Protein AF-A0A8T3SN37-F1 (afdb_monomer_lite)

Sequence (88 aa):
MQVDIIPATGGPYFTTNIEDGVALADAPLRNSLVRGFPDLWDRVERRRGFMRETLGIDLHPDVLPLSNLPAFLPPFLLRPDLAMTLVG

Secondary structure (DSSP, 8-state):
-EEEE----SSSS----EEEEEEE--HHHHHHHHHH-HHHHHHHHHHHHHHHHTS--PPPTTEEE-SSSTT---TTTT-TTTTTPPP-

Structure (mmCIF, N/CA/C/O backbone):
data_AF-A0A8T3SN37-F1
#
_entry.id   AF-A0A8T3SN37-F1
#
loop_
_atom_site.group_PDB
_atom_site.id
_atom_site.type_symbol
_atom_site.label_atom_id
_atom_site.label_alt_id
_atom_site.label_comp_id
_atom_site.label_asym_id
_atom_site.label_entity_id
_atom_site.label_seq_id
_atom_site.pdbx_PDB_ins_code
_atom_site.Cartn_x
_atom_site.Cartn_y
_atom_site.Cartn_z
_atom_site.occupancy
_atom_site.B_iso_or_equiv
_atom_site.auth_seq_id
_atom_site.auth_comp_id
_atom_site.auth_asym_id
_atom_site.auth_atom_id
_atom_site.pdbx_PDB_model_num
ATOM 1 N N . MET A 1 1 ? -0.426 6.239 8.223 1.00 91.81 1 MET A N 1
ATOM 2 C CA . MET A 1 1 ? 1.000 6.024 7.894 1.00 91.81 1 MET A CA 1
ATOM 3 C C . MET A 1 1 ? 1.124 5.866 6.390 1.00 91.81 1 MET A C 1
ATOM 5 O O . MET A 1 1 ? 0.105 5.664 5.734 1.00 91.81 1 MET A O 1
ATOM 9 N N . GLN A 1 2 ? 2.337 5.954 5.858 1.00 93.25 2 GLN A N 1
ATOM 10 C CA . GLN A 1 2 ? 2.610 5.703 4.446 1.00 93.25 2 GLN A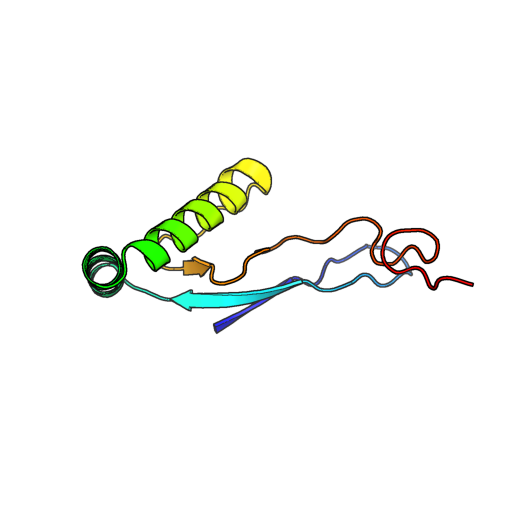 CA 1
ATOM 11 C C . GLN A 1 2 ? 3.492 4.459 4.309 1.00 93.25 2 GLN A C 1
ATOM 13 O O . GLN A 1 2 ? 4.291 4.164 5.199 1.00 93.25 2 GLN A O 1
ATOM 18 N N . VAL A 1 3 ? 3.319 3.745 3.205 1.00 92.69 3 VAL A N 1
ATOM 19 C CA . VAL A 1 3 ? 4.228 2.726 2.693 1.00 92.69 3 VAL A CA 1
ATOM 20 C C . VAL A 1 3 ? 4.944 3.302 1.474 1.00 92.69 3 VAL A C 1
ATOM 22 O O . VAL A 1 3 ? 4.306 3.916 0.619 1.00 92.69 3 VAL A O 1
ATOM 25 N N . ASP A 1 4 ? 6.253 3.086 1.406 1.00 94.19 4 ASP A N 1
ATOM 26 C CA . ASP A 1 4 ? 7.084 3.362 0.235 1.00 94.19 4 ASP A CA 1
ATOM 27 C C . ASP A 1 4 ? 7.766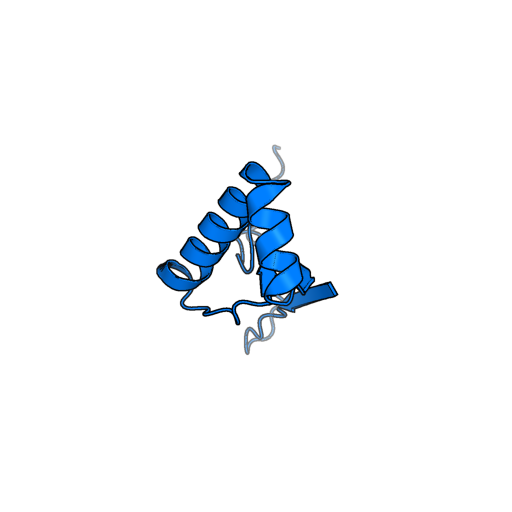 2.051 -0.171 1.00 94.19 4 ASP A C 1
ATOM 29 O O . ASP A 1 4 ? 8.465 1.426 0.635 1.00 94.19 4 ASP A O 1
ATOM 33 N N . ILE A 1 5 ? 7.496 1.592 -1.391 1.00 92.69 5 ILE A N 1
ATOM 34 C CA . ILE A 1 5 ? 8.163 0.440 -1.990 1.00 92.69 5 ILE A CA 1
ATOM 35 C C . ILE A 1 5 ? 9.051 0.982 -3.101 1.00 92.69 5 ILE A C 1
ATOM 37 O O . ILE A 1 5 ? 8.561 1.422 -4.143 1.00 92.69 5 ILE A O 1
ATOM 41 N N . ILE A 1 6 ? 10.360 0.890 -2.875 1.00 92.31 6 ILE A N 1
ATOM 42 C CA . ILE A 1 6 ? 11.404 1.289 -3.817 1.00 92.31 6 ILE A CA 1
ATOM 43 C C . ILE A 1 6 ? 11.947 0.010 -4.465 1.00 92.31 6 ILE A C 1
ATOM 45 O O . ILE A 1 6 ? 12.719 -0.712 -3.823 1.00 92.31 6 ILE A O 1
ATOM 49 N N . PRO A 1 7 ? 11.551 -0.333 -5.705 1.00 89.06 7 PRO A N 1
ATOM 50 C CA . PRO A 1 7 ? 12.032 -1.554 -6.327 1.00 89.06 7 PRO A CA 1
ATOM 51 C C . PRO A 1 7 ? 13.519 -1.419 -6.675 1.00 89.06 7 PRO A C 1
ATOM 53 O O . PRO A 1 7 ? 13.937 -0.538 -7.425 1.00 89.06 7 PRO A O 1
ATOM 56 N N . ALA A 1 8 ? 14.336 -2.324 -6.142 1.00 88.88 8 ALA A N 1
ATOM 57 C CA . ALA A 1 8 ? 15.748 -2.409 -6.485 1.00 88.88 8 ALA A CA 1
ATOM 58 C C . ALA A 1 8 ? 15.906 -3.211 -7.786 1.00 88.88 8 ALA A C 1
ATOM 60 O O . ALA A 1 8 ? 15.817 -4.436 -7.784 1.00 88.88 8 ALA A O 1
ATOM 61 N N . THR A 1 9 ? 16.138 -2.524 -8.908 1.00 84.75 9 THR A N 1
ATOM 62 C CA . THR A 1 9 ? 16.241 -3.154 -10.241 1.00 84.75 9 THR A CA 1
ATOM 63 C C . THR A 1 9 ? 17.529 -3.954 -10.441 1.00 84.75 9 THR A C 1
ATOM 65 O O . THR A 1 9 ? 17.616 -4.751 -11.372 1.00 84.75 9 THR A O 1
ATOM 68 N N . GLY A 1 10 ? 18.550 -3.728 -9.605 1.00 87.25 10 GLY A N 1
ATOM 69 C CA . GLY A 1 10 ? 19.863 -4.374 -9.717 1.00 87.25 10 GLY A CA 1
ATOM 70 C C . GLY A 1 10 ? 20.656 -3.997 -10.978 1.00 87.25 10 GLY A C 1
ATOM 71 O O . GLY A 1 10 ? 21.715 -4.570 -11.218 1.00 87.25 10 GLY A O 1
ATOM 72 N N . GLY A 1 11 ? 20.161 -3.050 -11.781 1.00 87.12 11 GLY A N 1
ATOM 73 C CA . GLY A 1 11 ? 20.780 -2.575 -13.018 1.00 87.12 11 GLY A CA 1
ATOM 74 C C . GLY A 1 11 ? 21.047 -1.065 -13.001 1.00 87.12 11 GLY A C 1
ATOM 75 O O . GLY A 1 11 ? 20.750 -0.394 -12.015 1.00 87.12 11 GLY A O 1
ATOM 76 N N . PRO A 1 12 ? 21.586 -0.498 -14.097 1.00 86.25 12 PRO A N 1
ATOM 77 C CA . PRO A 1 12 ? 21.914 0.929 -14.177 1.00 86.25 12 PRO A CA 1
ATOM 78 C C . PRO A 1 12 ? 20.684 1.835 -14.369 1.00 86.25 12 PRO A C 1
ATOM 80 O O . PRO A 1 12 ? 20.823 3.055 -14.407 1.00 86.25 12 PRO A O 1
ATOM 83 N N . TYR A 1 13 ? 19.494 1.255 -14.537 1.00 81.75 13 TYR A N 1
ATOM 84 C CA . TYR A 1 13 ? 18.262 1.982 -14.827 1.00 81.75 13 TYR A CA 1
ATOM 85 C C . TYR A 1 13 ? 17.411 2.164 -13.572 1.00 81.75 13 TYR A C 1
ATOM 87 O O . TYR A 1 13 ? 17.243 1.237 -12.774 1.00 81.75 13 TYR A O 1
ATOM 95 N N . PHE A 1 14 ? 16.838 3.360 -13.438 1.00 85.06 14 PHE A N 1
ATOM 96 C CA . PHE A 1 14 ? 15.841 3.659 -12.419 1.00 85.06 14 PHE A CA 1
ATOM 97 C C . PHE A 1 14 ? 14.502 2.982 -12.742 1.00 85.06 14 PHE A C 1
ATOM 99 O O . PHE A 1 14 ? 14.228 2.587 -13.876 1.00 85.06 14 PHE A O 1
ATOM 106 N N . THR A 1 15 ? 13.657 2.875 -11.725 1.00 89.50 15 THR A N 1
ATOM 107 C CA . THR A 1 15 ? 12.266 2.427 -11.826 1.00 89.50 15 THR A CA 1
ATOM 108 C C . THR A 1 15 ? 11.363 3.455 -11.152 1.00 89.50 15 THR A C 1
ATOM 110 O O . THR A 1 15 ? 11.846 4.403 -10.534 1.00 89.50 15 THR A O 1
ATOM 113 N N . THR A 1 16 ? 10.053 3.283 -11.270 1.00 90.88 16 THR A N 1
ATOM 114 C CA . THR A 1 16 ? 9.080 4.032 -10.474 1.00 90.88 16 THR A CA 1
ATOM 115 C C . THR A 1 16 ? 8.917 3.419 -9.088 1.00 90.88 16 THR A C 1
ATOM 117 O O . THR A 1 16 ? 9.025 2.199 -8.934 1.00 90.88 16 THR A O 1
ATOM 120 N N . ASN A 1 17 ? 8.614 4.264 -8.105 1.00 92.62 17 ASN A N 1
ATOM 121 C CA . ASN A 1 17 ? 8.246 3.839 -6.757 1.00 92.62 17 ASN A CA 1
ATOM 122 C C . ASN A 1 17 ? 6.746 3.544 -6.673 1.00 92.62 17 ASN A C 1
ATOM 124 O O . ASN A 1 17 ? 5.965 3.984 -7.523 1.00 92.62 17 ASN A O 1
ATOM 128 N N . ILE A 1 18 ? 6.355 2.816 -5.631 1.00 93.81 18 ILE A N 1
ATOM 129 C CA . ILE A 1 18 ? 4.954 2.645 -5.245 1.00 93.81 18 ILE A CA 1
ATOM 130 C C . ILE A 1 18 ? 4.765 3.315 -3.890 1.00 93.81 18 ILE A C 1
ATOM 132 O O . ILE A 1 18 ? 5.455 2.981 -2.927 1.00 93.81 18 ILE A O 1
ATOM 136 N N . GLU A 1 19 ? 3.806 4.230 -3.815 1.00 94.50 19 GLU A N 1
ATOM 137 C CA . GLU A 1 19 ? 3.459 4.939 -2.588 1.00 94.50 19 GLU A CA 1
ATOM 138 C C . GLU A 1 19 ? 1.998 4.688 -2.231 1.00 94.50 19 GLU A C 1
ATOM 140 O O . GLU A 1 19 ? 1.101 4.921 -3.041 1.00 94.50 19 GLU A O 1
ATOM 145 N N . ASP A 1 20 ? 1.751 4.250 -0.995 1.00 94.50 20 ASP A N 1
ATOM 146 C CA . ASP A 1 20 ? 0.404 3.935 -0.529 1.00 94.50 20 ASP A CA 1
ATOM 147 C C . ASP A 1 20 ? 0.144 4.416 0.899 1.00 94.50 20 ASP A C 1
ATOM 149 O O . ASP A 1 20 ? 0.994 4.359 1.788 1.00 94.50 20 ASP A O 1
ATOM 153 N N . GLY A 1 21 ? -1.096 4.832 1.149 1.00 94.75 21 GLY A N 1
ATOM 154 C CA . GLY A 1 21 ? -1.590 5.093 2.496 1.00 94.75 21 GLY A CA 1
ATOM 155 C C . GLY A 1 21 ? -2.067 3.815 3.188 1.00 94.75 21 GLY A C 1
ATOM 156 O O . GLY A 1 21 ? -2.848 3.040 2.623 1.00 94.75 21 GLY A O 1
ATOM 157 N N . VAL A 1 22 ? -1.673 3.643 4.453 1.00 96.94 22 VAL A N 1
ATOM 158 C CA . VAL A 1 22 ? -2.210 2.604 5.345 1.00 96.94 22 VAL A CA 1
ATOM 159 C C . VAL A 1 22 ? -2.675 3.194 6.672 1.00 96.94 22 VAL A C 1
ATOM 161 O O . VAL A 1 22 ? -2.086 4.144 7.206 1.00 96.94 22 VAL A O 1
ATOM 164 N N . ALA A 1 23 ? -3.723 2.599 7.232 1.00 97.44 23 ALA A N 1
ATOM 165 C CA . ALA A 1 23 ? -4.133 2.840 8.609 1.00 97.44 23 ALA A CA 1
ATOM 166 C C . ALA A 1 23 ? -3.686 1.683 9.505 1.00 97.44 23 ALA A C 1
ATOM 168 O O . ALA A 1 23 ? -3.620 0.538 9.059 1.00 97.44 23 ALA A O 1
ATOM 169 N N . LEU A 1 24 ? -3.397 1.997 10.768 1.00 98.00 24 LEU A N 1
ATOM 170 C CA . LEU A 1 24 ? -3.245 0.995 11.816 1.00 98.00 24 LEU A CA 1
ATOM 171 C C . LEU A 1 24 ? -4.512 0.978 12.659 1.00 98.00 24 LEU A C 1
ATOM 173 O O . LEU A 1 24 ? -4.969 2.034 13.097 1.00 98.00 24 LEU A O 1
ATOM 177 N N . ALA A 1 25 ? -5.070 -0.206 12.872 1.00 98.06 25 ALA A N 1
ATOM 178 C CA . ALA A 1 25 ? -6.251 -0.390 13.693 1.00 98.06 25 ALA A CA 1
ATOM 179 C C . ALA A 1 25 ? -6.164 -1.697 14.473 1.00 98.06 25 ALA A C 1
ATOM 181 O O . ALA A 1 25 ? -6.169 -2.780 13.892 1.00 98.06 25 ALA A O 1
ATOM 182 N N . ASP A 1 26 ? -6.125 -1.584 15.795 1.00 98.50 26 ASP A N 1
ATOM 183 C CA . ASP A 1 26 ? -6.222 -2.727 16.692 1.00 98.50 26 ASP A CA 1
ATOM 184 C C . ASP A 1 26 ? -7.611 -3.392 16.620 1.00 98.50 26 ASP A C 1
ATOM 186 O O . ASP A 1 26 ? -8.531 -2.931 15.935 1.00 98.50 26 ASP A O 1
ATOM 190 N N . ALA A 1 27 ? -7.781 -4.514 17.320 1.00 98.56 27 ALA A N 1
ATOM 191 C CA . ALA A 1 27 ? -9.032 -5.267 17.277 1.00 98.56 27 ALA A CA 1
ATOM 192 C C . ALA A 1 27 ? -10.277 -4.442 17.693 1.00 98.56 27 ALA A C 1
ATOM 194 O O . ALA A 1 27 ? -11.280 -4.507 16.973 1.00 98.56 27 ALA A O 1
ATOM 195 N N . PRO A 1 28 ? -10.268 -3.646 18.786 1.00 98.62 28 PRO A N 1
ATOM 196 C CA . PRO A 1 28 ? -11.387 -2.763 19.120 1.00 98.62 28 PRO A CA 1
ATOM 197 C C . PRO A 1 28 ? -11.744 -1.766 18.010 1.00 98.62 28 PRO A C 1
ATOM 199 O O . PRO A 1 28 ? -12.928 -1.631 17.682 1.00 98.62 28 PRO A O 1
ATOM 202 N N . LEU A 1 29 ? -10.749 -1.104 17.408 1.00 98.50 29 LEU A N 1
ATOM 203 C CA . LEU A 1 29 ? -10.982 -0.141 16.332 1.00 98.50 29 LEU A CA 1
ATOM 204 C C . LEU A 1 29 ? -11.481 -0.827 15.057 1.00 98.50 29 LEU A C 1
ATOM 206 O O . LEU A 1 29 ? -12.429 -0.354 14.439 1.00 98.50 29 LEU A O 1
ATOM 210 N N . ARG A 1 30 ? -10.930 -1.985 14.684 1.00 98.44 30 ARG A N 1
ATOM 211 C CA . ARG A 1 30 ? -11.449 -2.760 13.543 1.00 98.44 30 ARG A CA 1
ATOM 212 C C . ARG A 1 30 ? -12.911 -3.133 13.747 1.00 98.44 30 ARG A C 1
ATOM 214 O O . ARG A 1 30 ? -13.730 -2.896 12.866 1.00 98.44 30 ARG A O 1
ATOM 221 N N . ASN A 1 31 ? -13.269 -3.608 14.937 1.00 98.44 31 ASN A N 1
ATOM 222 C CA . ASN A 1 31 ? -14.651 -3.947 15.270 1.00 98.44 31 ASN A CA 1
ATOM 223 C C . ASN A 1 31 ? -15.606 -2.745 15.178 1.00 98.44 31 ASN A C 1
ATOM 225 O O . ASN A 1 31 ? -16.766 -2.918 14.797 1.00 98.44 31 ASN A O 1
ATOM 229 N N . SER A 1 32 ? -15.160 -1.535 15.535 1.00 98.50 32 SER A N 1
ATOM 230 C CA . SER A 1 32 ? -15.986 -0.333 15.376 1.00 98.50 32 SER A CA 1
ATOM 231 C C . SER A 1 32 ? -16.125 0.071 13.906 1.00 98.50 32 SER A C 1
ATOM 233 O O . SER A 1 32 ? -17.227 0.431 13.496 1.00 98.50 32 SER A O 1
ATOM 235 N N . LEU A 1 33 ? -15.068 -0.078 13.099 1.00 98.31 33 LEU A N 1
ATOM 236 C CA . LEU A 1 33 ? -15.102 0.167 11.654 1.00 98.31 33 LEU A CA 1
ATOM 237 C C . LEU A 1 33 ? -16.049 -0.794 10.928 1.00 98.31 33 LEU A C 1
ATOM 239 O O . LEU A 1 33 ? -16.842 -0.329 10.116 1.00 98.31 33 LEU A O 1
ATOM 243 N N . VAL A 1 34 ? -16.041 -2.091 11.268 1.00 98.31 34 VAL A N 1
ATOM 244 C CA . VAL A 1 34 ? -16.979 -3.076 10.689 1.00 98.31 34 VAL A CA 1
ATOM 245 C C . VAL A 1 34 ? -18.432 -2.646 10.898 1.00 98.31 34 VAL A C 1
ATOM 247 O O . VAL A 1 34 ? -19.244 -2.732 9.983 1.00 98.31 34 VAL A O 1
ATOM 250 N N . ARG A 1 35 ? -18.771 -2.163 12.102 1.00 98.25 35 ARG A N 1
ATOM 251 C CA . ARG A 1 35 ? -20.146 -1.762 12.438 1.00 98.25 35 ARG A CA 1
ATOM 252 C C . ARG A 1 35 ? -20.525 -0.386 11.896 1.00 98.25 35 ARG A C 1
ATOM 254 O O . ARG A 1 35 ? -21.662 -0.194 11.486 1.00 98.25 35 ARG A O 1
ATOM 261 N N . GLY A 1 36 ? -19.609 0.578 11.961 1.00 98.56 36 GLY A N 1
ATOM 262 C CA . GLY A 1 36 ? -19.884 1.978 11.633 1.00 98.56 36 GLY A CA 1
ATOM 263 C C . GLY A 1 36 ? -19.686 2.329 10.160 1.00 98.56 36 GLY A C 1
ATOM 264 O O . GLY A 1 36 ? -20.313 3.265 9.674 1.00 98.56 36 GLY A O 1
ATOM 265 N N . PHE A 1 37 ? -18.825 1.593 9.453 1.00 98.31 37 PHE A N 1
ATOM 266 C CA . PHE A 1 37 ? -18.415 1.894 8.080 1.00 98.31 37 PHE A CA 1
ATOM 267 C C . PHE A 1 37 ? -18.246 0.608 7.243 1.00 98.31 37 PHE A C 1
ATOM 269 O O . PHE A 1 37 ? -17.143 0.335 6.755 1.00 98.31 37 PHE A O 1
ATOM 276 N N . PRO A 1 38 ? -19.317 -0.184 7.042 1.00 98.00 38 PRO A N 1
ATOM 277 C CA . PRO A 1 38 ? -19.239 -1.474 6.350 1.00 98.00 38 PRO A CA 1
ATOM 278 C C . PRO A 1 38 ? -18.658 -1.362 4.932 1.00 98.00 38 PRO A C 1
ATOM 280 O O . PRO A 1 38 ? -17.761 -2.120 4.584 1.00 98.00 38 PRO A O 1
ATOM 283 N N . ASP A 1 39 ? -19.031 -0.340 4.155 1.00 98.31 39 ASP A N 1
ATOM 284 C CA . ASP A 1 39 ? -18.490 -0.149 2.798 1.00 98.31 39 ASP A CA 1
ATOM 285 C C . ASP A 1 39 ? -16.974 0.104 2.781 1.00 98.31 39 ASP A C 1
ATOM 287 O O . ASP A 1 39 ? -16.278 -0.228 1.816 1.00 98.31 39 ASP A O 1
ATOM 291 N N . LEU A 1 40 ? -16.446 0.764 3.820 1.00 97.25 40 LEU A N 1
ATOM 292 C CA . LEU A 1 40 ? -15.005 0.947 3.985 1.00 97.25 40 LEU A CA 1
ATOM 293 C C . LEU A 1 40 ? -14.346 -0.388 4.308 1.00 97.25 40 LEU A C 1
ATOM 295 O O . LEU A 1 40 ? -13.319 -0.706 3.707 1.00 97.25 40 LEU A O 1
ATOM 299 N N . TRP A 1 41 ? -14.946 -1.155 5.216 1.00 98.25 41 TRP A N 1
ATOM 300 C CA . TRP A 1 41 ? -14.452 -2.471 5.592 1.00 98.25 41 TRP A CA 1
ATOM 301 C C . TRP A 1 41 ? -14.400 -3.417 4.385 1.00 98.25 41 TRP A C 1
ATOM 303 O O . TRP A 1 41 ? -13.355 -4.002 4.115 1.00 98.25 41 TRP A O 1
ATOM 313 N N . ASP A 1 42 ? -15.445 -3.444 3.559 1.00 98.38 42 ASP A N 1
ATOM 314 C CA . ASP A 1 42 ? -15.492 -4.254 2.338 1.00 98.38 42 ASP A CA 1
ATOM 315 C C . ASP A 1 42 ? -14.406 -3.869 1.323 1.00 98.38 42 ASP A C 1
ATOM 317 O O . ASP A 1 42 ? -13.849 -4.718 0.622 1.00 98.38 42 ASP A O 1
ATOM 321 N N . ARG A 1 43 ? -14.065 -2.576 1.211 1.00 98.12 43 ARG A N 1
ATOM 322 C CA . ARG A 1 43 ? -12.928 -2.144 0.377 1.00 98.12 43 ARG A CA 1
ATOM 323 C C . ARG A 1 43 ? -11.603 -2.629 0.951 1.00 98.12 43 ARG A C 1
ATOM 325 O O . ARG A 1 43 ? -10.767 -3.107 0.187 1.00 98.12 43 ARG A O 1
ATOM 332 N N . VAL A 1 44 ? -11.410 -2.498 2.261 1.00 98.25 44 VAL A N 1
ATOM 333 C CA . VAL A 1 44 ? -10.201 -2.956 2.956 1.00 98.25 44 VAL A CA 1
ATOM 334 C C . VAL A 1 44 ? -10.016 -4.460 2.766 1.00 98.25 44 VAL A C 1
ATOM 336 O O . VAL A 1 44 ? -8.946 -4.879 2.330 1.00 98.25 44 VAL A O 1
ATOM 339 N N . GLU A 1 45 ? -11.056 -5.261 2.986 1.00 98.00 45 GLU A N 1
ATOM 340 C CA . GLU A 1 45 ? -10.989 -6.718 2.850 1.00 98.00 45 GLU A CA 1
ATOM 341 C C . GLU A 1 45 ? -10.713 -7.156 1.409 1.00 98.00 45 GLU A C 1
ATOM 343 O O . GLU A 1 45 ? -9.834 -7.986 1.183 1.00 98.00 45 GLU A O 1
ATOM 348 N N . ARG A 1 46 ? -11.359 -6.542 0.406 1.00 98.06 46 ARG A N 1
ATOM 349 C CA . ARG A 1 46 ? -11.053 -6.834 -1.009 1.00 98.06 46 ARG A CA 1
ATOM 350 C C . ARG A 1 46 ? -9.599 -6.539 -1.368 1.00 98.06 46 ARG A C 1
ATOM 352 O O . ARG A 1 46 ? -8.969 -7.312 -2.085 1.00 98.06 46 ARG A O 1
ATOM 359 N N . ARG A 1 47 ? -9.052 -5.434 -0.860 1.00 97.88 47 ARG A N 1
ATOM 360 C CA . ARG A 1 47 ? -7.648 -5.056 -1.078 1.00 97.88 47 ARG A CA 1
ATOM 361 C C . ARG A 1 47 ? -6.691 -6.013 -0.375 1.00 97.88 47 ARG A C 1
ATOM 363 O O . ARG A 1 47 ? -5.714 -6.431 -0.985 1.00 97.88 47 ARG A O 1
ATOM 370 N N . ARG A 1 48 ? -6.990 -6.407 0.868 1.00 97.69 48 ARG A N 1
ATOM 371 C CA . ARG A 1 48 ? -6.228 -7.439 1.592 1.00 97.69 48 ARG A CA 1
ATOM 372 C C . ARG A 1 48 ? -6.262 -8.776 0.847 1.00 97.69 48 ARG A C 1
ATOM 374 O O . ARG A 1 48 ? -5.226 -9.421 0.732 1.00 97.69 48 ARG A O 1
ATOM 381 N N . GLY A 1 49 ? -7.416 -9.150 0.291 1.00 97.75 49 GLY A N 1
ATOM 382 C CA . GLY A 1 49 ? -7.573 -10.310 -0.588 1.00 97.75 49 GLY A CA 1
ATOM 383 C C . GLY A 1 49 ? -6.644 -10.243 -1.798 1.00 97.75 49 GLY A C 1
ATOM 384 O O . GLY A 1 49 ? -5.821 -11.133 -1.971 1.00 97.75 49 GLY A O 1
ATOM 385 N N . PHE A 1 50 ? -6.688 -9.149 -2.563 1.00 97.06 50 PHE A N 1
ATOM 386 C CA . PHE A 1 50 ? -5.799 -8.941 -3.712 1.00 97.06 50 PHE A CA 1
ATOM 387 C C . PHE A 1 50 ? -4.309 -9.032 -3.343 1.00 97.06 50 PHE A C 1
A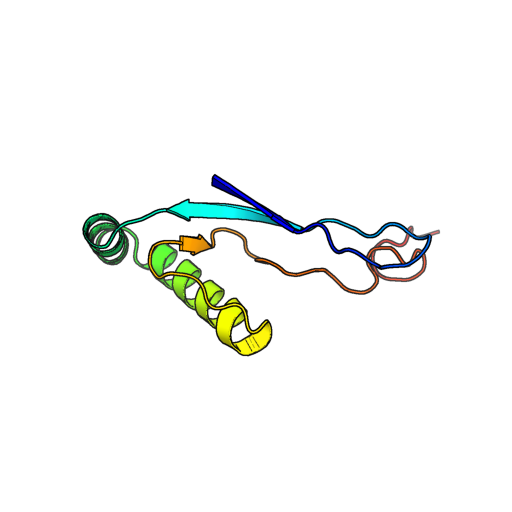TOM 389 O O . PHE A 1 50 ? -3.550 -9.730 -4.013 1.00 97.06 50 PHE A O 1
ATOM 396 N N . MET A 1 51 ? -3.883 -8.359 -2.270 1.00 97.06 51 MET A N 1
ATOM 397 C CA . MET A 1 51 ? -2.480 -8.381 -1.843 1.00 97.06 51 MET A CA 1
ATOM 398 C C . MET A 1 51 ? -2.023 -9.793 -1.459 1.00 97.06 51 MET A C 1
ATOM 400 O O . MET A 1 51 ? -0.953 -10.220 -1.886 1.00 97.06 51 MET A O 1
ATOM 404 N N . ARG A 1 52 ? -2.849 -10.547 -0.726 1.00 97.88 52 ARG A N 1
ATOM 405 C CA . ARG A 1 52 ? -2.535 -11.921 -0.317 1.00 97.88 52 ARG A CA 1
ATOM 406 C C . ARG A 1 52 ? -2.550 -12.896 -1.494 1.00 97.88 52 ARG A C 1
ATOM 408 O O . ARG A 1 52 ? -1.635 -13.698 -1.632 1.00 97.88 52 ARG A O 1
ATOM 415 N N . GLU A 1 53 ? -3.593 -12.853 -2.316 1.00 98.00 53 GLU A N 1
ATOM 416 C CA . GLU A 1 53 ? -3.885 -13.885 -3.320 1.00 98.00 53 GLU A CA 1
ATOM 417 C C . GLU A 1 53 ? -3.159 -13.650 -4.646 1.00 98.00 53 GLU A C 1
ATOM 419 O O . GLU A 1 53 ? -2.762 -14.613 -5.296 1.00 98.00 53 GLU A O 1
ATOM 424 N N . THR A 1 54 ? -2.953 -12.388 -5.032 1.00 96.12 54 THR A N 1
ATOM 425 C CA . THR A 1 54 ? -2.308 -12.032 -6.304 1.00 96.12 54 THR A CA 1
ATOM 426 C C . THR A 1 54 ? -0.844 -11.660 -6.116 1.00 96.12 54 THR A C 1
ATOM 428 O O . THR A 1 54 ? -0.002 -12.081 -6.905 1.00 96.12 54 THR A O 1
ATOM 431 N N . LEU A 1 55 ? -0.528 -10.858 -5.092 1.00 94.56 55 LEU A N 1
ATOM 432 C CA . LEU A 1 55 ? 0.836 -10.358 -4.880 1.00 94.56 55 LEU A CA 1
ATOM 433 C C . LEU A 1 55 ? 1.660 -11.233 -3.925 1.00 94.56 55 LEU A C 1
ATOM 435 O O . LEU A 1 55 ? 2.876 -11.071 -3.857 1.00 94.56 55 LEU A O 1
ATOM 439 N N . GLY A 1 56 ? 1.023 -12.142 -3.179 1.00 96.94 56 GLY A N 1
ATOM 440 C CA . GLY A 1 56 ? 1.691 -12.953 -2.157 1.00 96.94 56 GLY A CA 1
ATOM 441 C C . GLY A 1 56 ? 2.148 -12.152 -0.931 1.00 96.94 56 GLY A C 1
ATOM 442 O O . GLY A 1 56 ? 3.035 -12.595 -0.205 1.00 96.94 56 GLY A O 1
ATOM 443 N N . ILE A 1 57 ? 1.568 -10.970 -0.700 1.00 96.19 57 ILE A N 1
ATOM 444 C CA . ILE A 1 57 ? 1.880 -10.093 0.432 1.00 96.19 57 ILE A CA 1
ATOM 445 C C . ILE A 1 57 ? 0.814 -10.297 1.504 1.00 96.19 57 ILE A C 1
ATOM 447 O O . ILE A 1 57 ? -0.318 -9.827 1.367 1.00 96.19 57 ILE A O 1
ATOM 451 N N . ASP A 1 58 ? 1.182 -10.975 2.587 1.00 97.44 58 ASP A N 1
ATOM 452 C CA . ASP A 1 58 ? 0.305 -11.132 3.743 1.00 97.44 58 ASP A CA 1
ATOM 453 C C . ASP A 1 58 ? 0.500 -9.979 4.734 1.00 97.44 58 ASP A C 1
ATOM 455 O O . ASP A 1 58 ? 1.609 -9.699 5.195 1.00 97.44 58 ASP A O 1
ATOM 459 N N . LEU A 1 59 ? -0.588 -9.276 5.042 1.00 97.06 59 LEU A N 1
ATOM 460 C CA . LEU A 1 59 ? -0.572 -8.132 5.947 1.00 97.06 59 LEU A CA 1
ATOM 461 C C . LEU A 1 59 ? -1.022 -8.556 7.340 1.00 97.06 59 LEU A C 1
ATOM 463 O O . LEU A 1 59 ? -2.061 -9.203 7.487 1.00 97.06 59 LEU A O 1
ATOM 467 N N . HIS A 1 60 ? -0.347 -8.060 8.380 1.00 98.06 60 HIS A N 1
ATOM 468 C CA . HIS A 1 60 ? -0.857 -8.173 9.748 1.00 98.06 60 HIS A CA 1
ATOM 469 C C . HIS A 1 60 ? -2.313 -7.655 9.820 1.00 98.06 60 HIS A C 1
ATOM 471 O O . HIS A 1 60 ? -2.634 -6.675 9.131 1.00 98.06 60 HIS A O 1
ATOM 477 N N . PRO A 1 61 ? -3.214 -8.267 10.617 1.00 98.00 61 PRO A N 1
ATOM 478 C CA . PRO A 1 61 ? -4.624 -7.865 10.679 1.00 98.00 61 PRO A CA 1
ATOM 479 C C . PRO A 1 61 ? -4.848 -6.387 10.997 1.00 98.00 61 PRO A C 1
ATOM 481 O O . PRO A 1 61 ? -5.840 -5.809 10.567 1.00 98.00 61 PRO A O 1
ATOM 484 N N . ASP A 1 62 ? -3.913 -5.776 11.722 1.00 98.38 62 ASP A N 1
ATOM 485 C CA . ASP A 1 62 ? -4.022 -4.379 12.135 1.00 98.38 62 ASP A CA 1
ATOM 486 C C . ASP A 1 62 ? -3.600 -3.377 11.048 1.00 98.38 62 ASP A C 1
ATOM 488 O O . ASP A 1 62 ? -3.790 -2.178 11.224 1.00 98.38 62 ASP A O 1
ATOM 492 N N . VAL A 1 63 ? -3.045 -3.832 9.917 1.00 98.00 63 VAL A N 1
ATOM 493 C CA . VAL A 1 63 ? -2.644 -2.969 8.794 1.00 98.00 63 VAL A CA 1
ATOM 494 C C . VAL A 1 63 ? -3.759 -2.928 7.751 1.00 98.00 63 VAL A C 1
ATOM 496 O O . VAL A 1 63 ? -4.054 -3.929 7.097 1.00 98.00 63 VAL A O 1
ATOM 499 N N . LEU A 1 64 ? -4.377 -1.762 7.564 1.00 98.19 64 LEU A N 1
ATOM 500 C CA . LEU A 1 64 ? -5.502 -1.587 6.643 1.00 98.19 64 LEU A CA 1
ATOM 501 C C . LEU A 1 64 ? -5.059 -0.830 5.374 1.00 98.19 64 LEU A C 1
ATOM 503 O O . LEU A 1 64 ? -4.748 0.364 5.470 1.00 98.19 64 LEU A O 1
ATOM 507 N N . PRO A 1 65 ? -5.043 -1.470 4.186 1.00 97.75 65 PRO A N 1
ATOM 508 C CA . PRO A 1 65 ? -4.717 -0.801 2.926 1.00 97.75 65 PRO A CA 1
ATOM 509 C C . PRO A 1 65 ? -5.834 0.149 2.466 1.00 97.75 65 PRO A C 1
ATOM 511 O O . PRO A 1 65 ? -7.005 -0.232 2.349 1.00 97.75 65 PRO A O 1
ATOM 514 N N . LEU A 1 66 ? -5.468 1.397 2.157 1.00 95.88 66 LEU A N 1
ATOM 515 C CA . LEU A 1 66 ? -6.429 2.448 1.792 1.00 95.88 66 LEU A CA 1
ATOM 516 C C . LEU A 1 66 ? -6.439 2.796 0.297 1.00 95.88 66 LEU A C 1
ATOM 518 O O . LEU A 1 66 ? -7.441 3.329 -0.190 1.00 95.88 66 LEU A O 1
ATOM 522 N N . SER A 1 67 ? -5.367 2.467 -0.421 1.00 93.31 67 SER A N 1
ATOM 523 C CA . SER A 1 67 ? -5.209 2.720 -1.855 1.00 93.31 67 SER A CA 1
ATOM 524 C C . SER A 1 67 ? -6.065 1.798 -2.721 1.00 93.31 67 SER A C 1
ATOM 526 O O . SER A 1 67 ? -6.399 0.682 -2.325 1.00 93.31 67 SER A O 1
ATOM 528 N N . ASN A 1 68 ? -6.421 2.256 -3.922 1.00 91.06 68 ASN A N 1
ATOM 529 C CA . ASN A 1 68 ? -7.095 1.429 -4.926 1.00 91.06 68 ASN A CA 1
ATOM 530 C C . ASN A 1 68 ? -6.140 0.464 -5.641 1.00 91.06 68 ASN A C 1
ATOM 532 O O . ASN A 1 68 ? -6.613 -0.491 -6.249 1.00 91.06 68 ASN A O 1
ATOM 536 N N . LEU A 1 69 ? -4.829 0.706 -5.559 1.00 91.44 69 LEU A N 1
ATOM 537 C CA . LEU A 1 69 ? -3.788 -0.061 -6.243 1.00 91.44 69 LEU A CA 1
ATOM 538 C C . LEU A 1 69 ? -2.649 -0.425 -5.268 1.00 91.44 69 LEU A C 1
ATOM 540 O O . LEU A 1 69 ? -1.494 -0.114 -5.548 1.00 91.44 69 LEU A O 1
ATOM 544 N N . PRO A 1 70 ? -2.948 -1.041 -4.107 1.00 95.00 70 PRO A N 1
ATOM 545 C CA . PRO A 1 70 ? -1.948 -1.222 -3.065 1.00 95.00 70 PRO A CA 1
ATOM 546 C C . PRO A 1 70 ? -0.817 -2.143 -3.534 1.00 95.00 70 PRO A C 1
ATOM 548 O O . PRO A 1 70 ? -1.077 -3.238 -4.040 1.00 95.00 70 PRO A O 1
ATOM 551 N N . ALA A 1 71 ? 0.425 -1.700 -3.340 1.00 94.00 71 ALA A N 1
ATOM 552 C CA . ALA A 1 71 ? 1.654 -2.392 -3.725 1.00 94.00 71 ALA A CA 1
ATOM 553 C C . ALA A 1 71 ? 1.750 -2.757 -5.224 1.00 94.00 71 ALA A C 1
ATOM 555 O O . ALA A 1 71 ? 2.562 -3.600 -5.608 1.00 94.00 71 ALA A O 1
ATOM 556 N N . PHE A 1 72 ? 0.933 -2.143 -6.086 1.00 92.75 72 PHE A N 1
ATOM 557 C CA . PHE A 1 72 ? 0.922 -2.448 -7.513 1.00 92.75 72 PHE A CA 1
ATOM 558 C C . PHE A 1 72 ? 1.930 -1.582 -8.274 1.00 92.75 72 PHE A C 1
ATOM 560 O O . PHE A 1 72 ? 1.782 -0.364 -8.345 1.00 92.75 72 PHE A O 1
ATOM 567 N N . LEU A 1 73 ? 2.926 -2.224 -8.895 1.00 91.44 73 LEU A N 1
ATOM 568 C CA . LEU A 1 73 ? 3.858 -1.573 -9.817 1.00 91.44 73 LEU A CA 1
ATOM 569 C C . LEU A 1 73 ? 3.315 -1.719 -11.249 1.00 91.44 73 LEU A C 1
ATOM 571 O O . LEU A 1 73 ? 3.351 -2.827 -11.794 1.00 91.44 73 LEU A O 1
ATOM 575 N N . PRO A 1 74 ? 2.796 -0.649 -11.875 1.00 88.69 74 PRO A N 1
ATOM 576 C CA . PRO A 1 74 ? 2.181 -0.749 -13.191 1.00 88.69 74 PRO A CA 1
ATOM 577 C C . PRO A 1 74 ? 3.219 -1.118 -14.267 1.00 88.69 74 PRO A C 1
ATOM 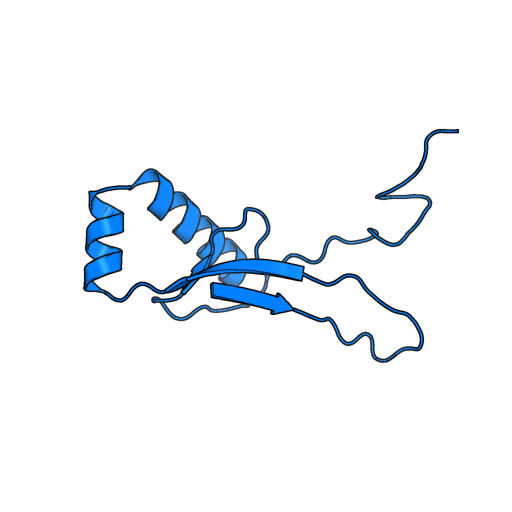579 O O . PRO A 1 74 ? 4.243 -0.439 -14.403 1.00 88.69 74 PRO A O 1
ATOM 582 N N . PRO A 1 75 ? 2.974 -2.167 -15.072 1.00 87.62 75 PRO A N 1
ATOM 583 C CA . PRO A 1 75 ? 3.885 -2.547 -16.141 1.00 87.62 75 PRO A CA 1
ATOM 584 C C . PRO A 1 75 ? 3.904 -1.488 -17.250 1.00 87.62 75 PRO A C 1
ATOM 586 O O . PRO A 1 75 ? 2.909 -0.814 -17.511 1.00 87.62 75 PRO A O 1
ATOM 589 N N . PHE A 1 76 ? 5.045 -1.374 -17.934 1.00 89.94 76 PHE A N 1
ATOM 590 C CA . PHE A 1 76 ? 5.264 -0.478 -19.081 1.00 89.94 76 PHE A CA 1
ATOM 591 C C . PHE A 1 76 ? 5.152 1.029 -18.804 1.00 89.94 76 PHE A C 1
ATOM 593 O O . PHE A 1 76 ? 5.240 1.804 -19.753 1.00 89.94 76 PHE A O 1
ATOM 600 N N . LEU A 1 77 ? 5.025 1.462 -17.544 1.00 90.62 77 LEU A N 1
ATOM 601 C CA . LEU A 1 77 ? 4.887 2.881 -17.192 1.00 90.62 77 LEU A CA 1
ATOM 602 C C . LEU A 1 77 ? 6.038 3.747 -17.739 1.00 90.62 77 LEU A C 1
ATOM 604 O O . LEU A 1 77 ? 5.810 4.846 -18.228 1.00 90.62 77 LEU A O 1
ATOM 608 N N . LEU A 1 78 ? 7.265 3.217 -17.718 1.00 88.75 78 LEU A N 1
ATOM 609 C CA . LEU A 1 78 ? 8.465 3.891 -18.228 1.00 88.75 78 LEU A CA 1
ATOM 610 C C . LEU A 1 78 ? 8.736 3.650 -19.722 1.00 88.75 78 LEU A C 1
ATOM 612 O O . LEU A 1 78 ? 9.775 4.068 -20.230 1.00 88.75 78 LEU A O 1
ATOM 616 N N . ARG A 1 79 ? 7.841 2.959 -20.437 1.00 88.75 79 ARG A N 1
ATOM 617 C CA . ARG A 1 79 ? 8.010 2.681 -21.864 1.00 88.75 79 ARG A CA 1
ATOM 618 C C . ARG A 1 79 ? 7.277 3.758 -22.692 1.00 88.75 79 ARG A C 1
ATOM 620 O O . ARG A 1 79 ? 6.044 3.780 -22.678 1.00 88.75 79 ARG A O 1
ATOM 627 N N . PRO A 1 80 ? 7.996 4.646 -23.408 1.00 87.12 80 PRO A N 1
ATOM 628 C CA . PRO A 1 80 ? 7.437 5.895 -23.951 1.00 87.12 80 PRO A CA 1
ATOM 629 C C . PRO A 1 80 ? 6.432 5.707 -25.101 1.00 87.12 80 PRO A C 1
ATOM 631 O O . PRO A 1 80 ? 5.641 6.602 -25.396 1.00 87.12 80 PRO A O 1
ATOM 634 N N . ASP A 1 81 ? 6.443 4.546 -25.752 1.00 90.06 81 ASP A N 1
ATOM 635 C CA . ASP A 1 81 ? 5.533 4.168 -26.837 1.00 90.06 81 ASP A CA 1
ATOM 636 C C . ASP A 1 81 ? 4.289 3.399 -26.352 1.00 90.06 81 ASP A C 1
ATOM 638 O O . ASP A 1 81 ? 3.479 3.001 -27.184 1.00 90.06 81 ASP A O 1
ATOM 642 N N . LEU A 1 82 ? 4.124 3.173 -25.036 1.00 89.00 82 LEU A N 1
ATOM 643 C CA . LEU A 1 82 ? 3.002 2.406 -24.473 1.00 89.00 82 LEU A CA 1
ATOM 644 C C . LEU A 1 82 ? 2.156 3.196 -23.456 1.00 89.00 82 LEU A C 1
ATOM 646 O O . LEU A 1 82 ? 1.215 3.881 -23.845 1.00 89.00 82 LEU A O 1
ATOM 650 N N . ALA A 1 83 ? 2.420 3.051 -22.151 1.00 89.00 83 ALA A N 1
ATOM 651 C CA . ALA A 1 83 ? 1.456 3.410 -21.102 1.00 89.00 83 ALA A CA 1
ATOM 652 C C . ALA A 1 83 ? 1.296 4.926 -20.892 1.00 89.00 83 ALA A C 1
ATOM 654 O O . ALA A 1 83 ? 0.203 5.392 -20.579 1.00 89.00 83 ALA A O 1
ATOM 655 N N . MET A 1 84 ? 2.376 5.692 -21.071 1.00 88.06 84 MET A N 1
ATOM 656 C CA . MET A 1 84 ? 2.385 7.157 -21.000 1.00 88.06 84 MET A CA 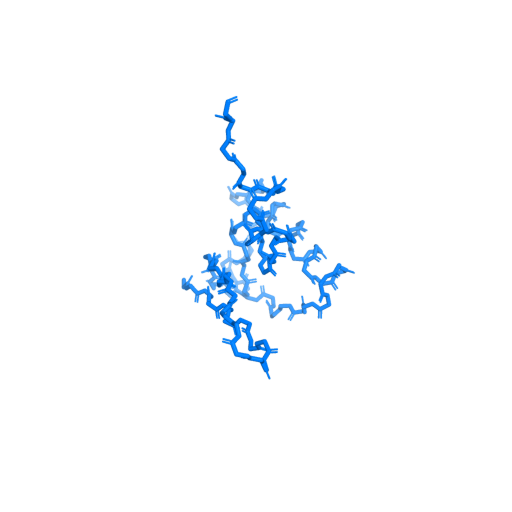1
ATOM 657 C C . MET A 1 84 ? 2.934 7.727 -22.308 1.00 88.06 84 MET A C 1
ATOM 659 O O . MET A 1 84 ? 4.049 8.241 -22.356 1.00 88.06 84 MET A O 1
ATOM 663 N N . THR A 1 85 ? 2.164 7.582 -23.387 1.00 87.12 85 THR A N 1
ATOM 664 C CA . THR A 1 85 ? 2.537 8.107 -24.705 1.00 87.12 85 THR A CA 1
ATOM 665 C C . THR A 1 85 ? 1.864 9.451 -24.987 1.00 87.12 85 THR A C 1
ATOM 667 O O . THR A 1 85 ? 0.743 9.705 -24.541 1.00 87.12 85 THR A O 1
ATOM 670 N N . LEU A 1 86 ? 2.551 10.327 -25.720 1.00 81.88 86 LEU A N 1
ATOM 671 C CA . LEU A 1 86 ? 1.977 11.572 -26.225 1.00 81.88 86 LEU A CA 1
ATOM 672 C C . LEU A 1 86 ? 1.402 11.313 -27.615 1.00 81.88 86 LEU A C 1
ATOM 674 O O . LEU A 1 86 ? 2.079 10.749 -28.473 1.00 81.88 86 LEU A O 1
ATOM 678 N N . VAL A 1 87 ? 0.162 11.744 -27.838 1.00 81.06 87 VAL A N 1
ATOM 679 C CA . VAL A 1 87 ? -0.425 11.727 -29.179 1.00 81.06 87 VAL A CA 1
ATOM 680 C C . VAL A 1 87 ? 0.259 12.824 -29.993 1.00 81.06 87 VAL A C 1
ATOM 682 O O . VAL A 1 87 ? 0.179 13.998 -29.627 1.00 81.06 87 VAL A O 1
ATOM 685 N N . GLY A 1 88 ? 0.973 12.413 -31.041 1.00 69.25 88 GLY A N 1
ATOM 686 C CA . GLY A 1 88 ? 1.474 13.295 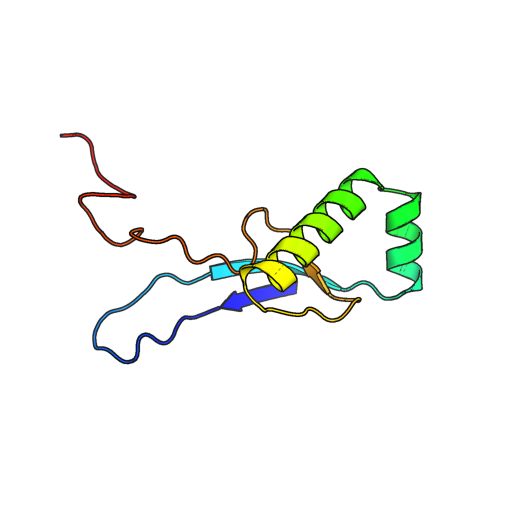-32.096 1.00 69.25 88 GLY A CA 1
ATOM 687 C C . GLY A 1 88 ? 0.420 13.565 -33.157 1.00 69.25 88 GLY A C 1
ATOM 688 O O . GLY A 1 88 ? -0.453 12.688 -33.351 1.00 69.25 88 GLY A O 1
#

Radius of gyration: 16.44 Å; chains: 1; bounding box: 42×27×51 Å

pLDDT: mean 93.68, std 5.36, range [69.25, 98.62]

Foldseek 3Di:
DKDKAQDDPVDPDGADIDIFDKAFDDPVRLVCCCVPPVVLVVQQVVVQCCCCPPVVDHDDPRITTDDPQPPDRDPCPVPAVPDPHDDD